Protein AF-A0A9J5Y975-F1 (afdb_monomer_lite)

Secondary structure (DSSP, 8-state):
--SSHHHHHHHHHHHHHHHHHH-TTEEEEEEEEEETTEEEEEEEEE-TTT--EEEEEEE-GGGGGT-TTTT-EEEEEEE--SS---S--HHHHHHHHHHHHS-S-SSHHHHHHHHHHHHHH-

Organism: Solanum commersonii (NCBI:txid4109)

Sequence (122 aa):
VTRSLLGNSLDVVAEVQKAQTQFRNLADITFSAPTVEKLKLQLHFMNFTTGKKVKLTLDVSCLNRGVYPSEVVPSQFAALAVPVKHSDDPLLGEIRDAVKSLRAGYMRIIRLCGCISQVVQA

Structure (mmCIF, N/CA/C/O backbone):
data_AF-A0A9J5Y975-F1
#
_entry.id   AF-A0A9J5Y975-F1
#
loop_
_atom_site.group_PDB
_atom_site.id
_atom_site.type_symbol
_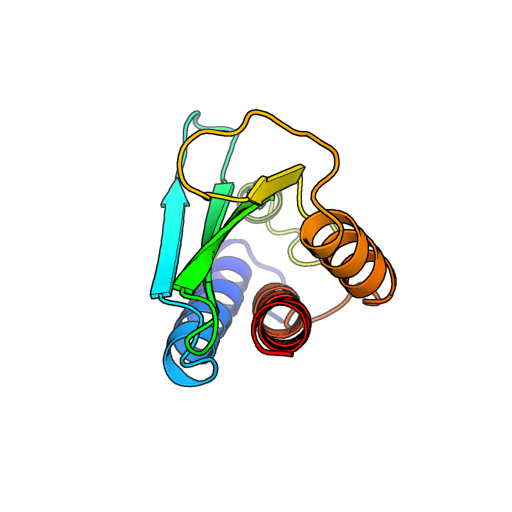atom_site.label_atom_id
_atom_site.label_alt_id
_atom_site.label_comp_id
_atom_site.label_asym_id
_atom_site.label_entity_id
_atom_site.label_seq_id
_atom_site.pdbx_PDB_ins_code
_atom_site.Cartn_x
_atom_site.Cartn_y
_atom_site.Cartn_z
_atom_site.occupancy
_atom_site.B_iso_or_equiv
_atom_site.auth_seq_id
_atom_site.auth_comp_id
_atom_site.auth_asym_id
_atom_site.auth_atom_id
_atom_site.pdbx_PDB_model_num
ATOM 1 N N . VAL A 1 1 ? 2.338 -11.711 -13.824 1.00 55.44 1 VAL A N 1
ATOM 2 C CA . VAL A 1 1 ? 3.488 -10.858 -13.465 1.00 55.44 1 VAL A CA 1
ATOM 3 C C . VAL A 1 1 ? 4.389 -10.703 -14.638 1.00 55.44 1 VAL A C 1
ATOM 5 O O . VAL A 1 1 ? 4.827 -11.685 -15.236 1.00 55.44 1 VAL A O 1
ATOM 8 N N . THR A 1 2 ? 4.610 -9.451 -14.967 1.00 60.06 2 THR A N 1
ATOM 9 C CA . THR A 1 2 ? 5.420 -9.057 -16.102 1.00 60.06 2 THR A CA 1
ATOM 10 C C . THR A 1 2 ? 6.873 -8.971 -15.650 1.00 60.06 2 THR A C 1
ATOM 12 O O . THR A 1 2 ? 7.185 -8.253 -14.712 1.00 60.06 2 THR A O 1
ATOM 15 N N . ARG A 1 3 ? 7.798 -9.681 -16.303 1.00 69.31 3 ARG A N 1
ATOM 16 C CA . ARG A 1 3 ? 9.229 -9.678 -15.922 1.00 69.31 3 ARG A CA 1
ATOM 17 C C . ARG A 1 3 ? 9.988 -8.419 -16.374 1.00 69.31 3 ARG A C 1
ATOM 19 O O . ARG A 1 3 ? 11.205 -8.450 -16.507 1.00 69.31 3 ARG A O 1
ATOM 26 N N . SER A 1 4 ? 9.277 -7.334 -16.663 1.00 81.19 4 SER A N 1
ATOM 27 C CA . SER A 1 4 ? 9.848 -6.080 -17.148 1.00 81.19 4 SER A CA 1
ATOM 28 C C . SER A 1 4 ? 9.621 -4.964 -16.137 1.00 81.19 4 SER A C 1
ATOM 30 O O . SER A 1 4 ? 8.658 -4.990 -15.371 1.00 81.19 4 SER A O 1
ATOM 32 N N . LEU A 1 5 ? 10.493 -3.955 -16.170 1.00 84.25 5 LEU A N 1
ATOM 33 C CA . LEU A 1 5 ? 10.354 -2.741 -15.366 1.00 84.25 5 LEU A CA 1
ATOM 34 C C . LEU A 1 5 ? 8.952 -2.130 -15.516 1.00 84.25 5 LEU A C 1
ATOM 36 O O . LEU A 1 5 ? 8.249 -1.936 -14.529 1.00 84.25 5 LEU A O 1
ATOM 40 N N . LEU A 1 6 ? 8.529 -1.901 -16.763 1.00 87.88 6 LEU A N 1
ATOM 41 C CA . LEU A 1 6 ? 7.228 -1.310 -17.065 1.00 87.88 6 LEU A CA 1
ATOM 42 C C . LEU A 1 6 ? 6.076 -2.166 -16.539 1.00 87.88 6 LEU A C 1
ATOM 44 O O . LEU A 1 6 ? 5.146 -1.643 -15.936 1.00 87.88 6 LEU A O 1
ATOM 48 N N . GLY A 1 7 ? 6.121 -3.477 -16.758 1.00 87.88 7 GLY A N 1
ATOM 49 C CA . GLY A 1 7 ? 4.999 -4.317 -16.382 1.00 87.88 7 GLY A CA 1
ATOM 50 C C . GLY A 1 7 ? 4.903 -4.570 -14.875 1.00 87.88 7 GLY A C 1
ATOM 51 O O . GLY A 1 7 ? 3.795 -4.699 -14.372 1.00 87.88 7 GLY A O 1
ATOM 52 N N . ASN A 1 8 ? 6.012 -4.526 -14.133 1.00 86.62 8 ASN A N 1
ATOM 53 C CA . ASN A 1 8 ? 5.961 -4.458 -12.670 1.00 86.62 8 ASN A CA 1
ATOM 54 C C . ASN A 1 8 ? 5.325 -3.153 -12.177 1.00 86.62 8 ASN A C 1
ATOM 56 O O . ASN A 1 8 ? 4.532 -3.174 -11.239 1.00 86.62 8 ASN A O 1
ATOM 60 N N . SER A 1 9 ? 5.635 -2.022 -12.818 1.00 88.12 9 SER A N 1
ATOM 61 C CA . SER A 1 9 ? 4.983 -0.747 -12.504 1.00 88.12 9 SER A CA 1
ATOM 62 C C . SER A 1 9 ? 3.481 -0.795 -12.794 1.00 88.12 9 SER A C 1
ATOM 64 O O . SER A 1 9 ? 2.698 -0.316 -11.979 1.00 88.12 9 SER A O 1
ATOM 66 N N . LEU A 1 10 ? 3.063 -1.415 -13.904 1.00 90.50 10 LEU A N 1
ATOM 67 C CA . LEU A 1 10 ? 1.645 -1.625 -14.221 1.00 90.50 10 LEU A CA 1
ATOM 68 C C . LEU A 1 10 ? 0.957 -2.539 -13.198 1.00 90.50 10 LEU A C 1
ATOM 70 O O . LEU A 1 10 ? -0.126 -2.198 -12.724 1.00 90.50 10 LEU A O 1
ATOM 74 N N . ASP A 1 11 ? 1.599 -3.649 -12.817 1.00 88.81 11 ASP A N 1
ATOM 75 C CA . ASP A 1 11 ? 1.103 -4.561 -11.778 1.00 88.81 11 ASP A CA 1
ATOM 76 C C . ASP A 1 11 ? 0.894 -3.794 -10.451 1.00 88.81 11 ASP A C 1
ATOM 78 O O . ASP A 1 11 ? -0.162 -3.899 -9.826 1.00 88.81 11 ASP A O 1
ATOM 82 N N . VAL A 1 12 ? 1.846 -2.938 -10.057 1.00 90.75 12 VAL A N 1
ATOM 83 C CA . VAL A 1 12 ? 1.734 -2.102 -8.848 1.00 90.75 12 VAL A CA 1
ATOM 84 C C . VAL A 1 12 ? 0.641 -1.043 -8.951 1.00 90.75 12 VAL A C 1
ATOM 86 O O . VAL A 1 12 ? -0.113 -0.870 -7.993 1.00 90.75 12 VAL A O 1
ATOM 89 N N . VAL A 1 13 ? 0.517 -0.342 -10.080 1.00 92.56 13 VAL A N 1
ATOM 90 C CA . VAL A 1 13 ? -0.562 0.640 -10.284 1.00 92.56 13 VAL A CA 1
ATOM 91 C C . VAL A 1 13 ? -1.927 -0.039 -10.156 1.00 92.56 13 VAL A C 1
ATOM 93 O O . VAL A 1 13 ? -2.797 0.477 -9.453 1.00 92.56 13 VAL A O 1
ATOM 96 N N . ALA A 1 14 ? -2.092 -1.226 -10.747 1.00 93.62 14 ALA A N 1
ATOM 97 C CA . ALA A 1 14 ? -3.321 -2.004 -10.633 1.00 93.62 14 ALA A CA 1
ATOM 98 C C . ALA A 1 14 ? -3.621 -2.404 -9.177 1.00 93.62 14 ALA A C 1
ATOM 100 O O . ALA A 1 14 ? -4.762 -2.306 -8.722 1.00 93.62 14 ALA A O 1
ATOM 101 N N . GLU A 1 15 ? -2.604 -2.814 -8.412 1.00 94.19 15 GLU A N 1
ATOM 102 C CA . GLU A 1 15 ? -2.760 -3.112 -6.985 1.00 94.19 15 GLU A CA 1
ATOM 103 C C . GLU A 1 15 ? -3.156 -1.890 -6.155 1.00 94.19 15 GLU A C 1
ATOM 105 O O . GLU A 1 15 ? -4.028 -2.001 -5.295 1.00 94.19 15 GLU A O 1
ATOM 110 N N . VAL A 1 16 ? -2.532 -0.737 -6.407 1.00 94.25 16 VAL A N 1
ATOM 111 C CA . VAL A 1 16 ? -2.793 0.527 -5.701 1.00 94.25 16 VAL A CA 1
ATOM 112 C C . VAL A 1 16 ? -4.225 0.992 -5.939 1.00 94.25 16 VAL A C 1
ATOM 114 O O . VAL A 1 16 ? -4.949 1.256 -4.979 1.00 94.25 16 VAL A O 1
ATOM 117 N N . GLN A 1 17 ? -4.667 1.018 -7.197 1.00 94.88 17 GLN A N 1
ATOM 118 C CA . GLN A 1 17 ? -6.037 1.400 -7.556 1.00 94.88 17 GLN A CA 1
ATOM 119 C C . GLN A 1 17 ? -7.069 0.449 -6.938 1.00 94.88 17 GLN A C 1
ATOM 121 O O . GLN A 1 17 ? -8.102 0.871 -6.409 1.00 94.88 17 GLN A O 1
ATOM 126 N N . LYS A 1 18 ? -6.776 -0.855 -6.950 1.00 96.25 18 LYS A N 1
ATOM 127 C CA . LYS A 1 18 ? -7.639 -1.846 -6.311 1.00 96.25 18 LYS A CA 1
ATOM 128 C C . LYS A 1 18 ? -7.662 -1.679 -4.787 1.00 96.25 18 LYS A C 1
ATOM 130 O O . LYS A 1 18 ? -8.725 -1.788 -4.191 1.00 96.25 18 LYS A O 1
ATOM 135 N N . ALA A 1 19 ? -6.536 -1.366 -4.148 1.00 96.31 19 ALA A N 1
ATOM 136 C CA . ALA A 1 19 ? -6.487 -1.117 -2.707 1.00 96.31 19 ALA A CA 1
ATOM 137 C C . ALA A 1 19 ? -7.321 0.112 -2.299 1.00 96.31 19 ALA A C 1
ATOM 139 O O . ALA A 1 19 ? -8.080 0.019 -1.336 1.00 96.31 19 ALA A O 1
ATOM 140 N N . GLN A 1 20 ? -7.236 1.217 -3.054 1.00 94.75 20 GLN A N 1
ATOM 141 C CA . GLN A 1 20 ? -8.025 2.440 -2.814 1.00 94.75 20 GLN A CA 1
ATOM 142 C C . GLN A 1 20 ? -9.534 2.187 -2.854 1.00 94.75 20 GLN A C 1
ATOM 144 O O . GLN A 1 20 ? -10.288 2.763 -2.078 1.00 94.75 20 GLN A O 1
ATOM 149 N N . THR A 1 21 ? -9.982 1.327 -3.768 1.00 94.81 21 THR A N 1
ATOM 150 C CA . THR A 1 21 ? -11.409 1.018 -3.934 1.00 94.81 21 THR 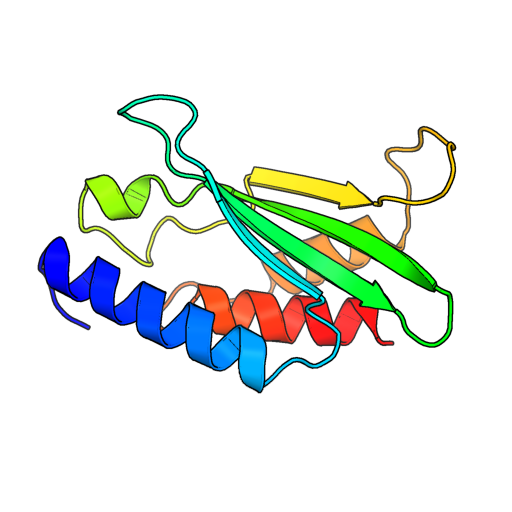A CA 1
ATOM 151 C C . THR A 1 21 ? -11.892 -0.065 -2.970 1.00 94.81 21 THR A C 1
ATOM 153 O O . THR A 1 21 ? -13.043 -0.036 -2.535 1.00 94.81 21 THR A O 1
ATOM 156 N N . GLN A 1 22 ? -11.026 -1.016 -2.611 1.00 97.44 22 GLN A N 1
ATOM 157 C CA . GLN A 1 22 ? -11.378 -2.155 -1.766 1.00 97.44 22 GLN A CA 1
ATOM 158 C C . GLN A 1 22 ? -11.380 -1.819 -0.266 1.00 97.44 22 GLN A C 1
ATOM 160 O O . GLN A 1 22 ? -12.244 -2.311 0.461 1.00 97.44 22 GLN A O 1
ATOM 165 N N . PHE A 1 23 ? -10.435 -1.008 0.221 1.00 96.88 23 PHE A N 1
ATOM 166 C CA . PHE A 1 23 ? -10.262 -0.752 1.655 1.00 96.88 23 PHE A CA 1
ATOM 167 C C . PHE A 1 23 ? -10.720 0.655 2.018 1.00 96.88 23 PHE A C 1
ATOM 169 O O . PHE A 1 23 ? -9.965 1.614 1.917 1.00 96.88 23 PHE A O 1
ATOM 176 N N . ARG A 1 24 ? -11.958 0.781 2.504 1.00 95.75 24 ARG A N 1
ATOM 177 C CA . ARG A 1 24 ? -12.556 2.089 2.834 1.00 95.75 24 ARG A CA 1
ATOM 178 C C . ARG A 1 24 ? -11.767 2.882 3.872 1.00 95.75 24 ARG A C 1
ATOM 180 O O . ARG A 1 24 ? -11.809 4.103 3.854 1.00 95.75 24 ARG A O 1
ATOM 187 N N . ASN A 1 25 ? -11.074 2.195 4.776 1.00 96.38 25 ASN A N 1
ATOM 188 C CA . ASN A 1 25 ? -10.261 2.821 5.810 1.00 96.38 25 ASN A CA 1
ATOM 189 C C . ASN A 1 25 ? -8.846 3.205 5.344 1.00 96.38 25 ASN A C 1
ATOM 191 O O . ASN A 1 25 ? -8.110 3.782 6.140 1.00 96.38 25 ASN A O 1
ATOM 195 N N . LEU A 1 26 ? -8.460 2.908 4.095 1.00 97.06 26 LEU A N 1
ATOM 196 C CA . LEU A 1 26 ? -7.264 3.450 3.446 1.00 97.06 26 LEU A CA 1
ATOM 197 C C . LEU A 1 26 ? -7.598 4.847 2.904 1.00 97.06 26 LEU A C 1
ATOM 199 O O . LEU A 1 26 ? -8.101 5.000 1.796 1.00 97.06 26 LEU A O 1
ATOM 203 N N . ALA A 1 27 ? -7.343 5.867 3.718 1.00 93.94 27 ALA A N 1
ATOM 204 C CA . ALA A 1 27 ? -7.672 7.255 3.418 1.00 93.94 27 ALA A CA 1
ATOM 205 C C . ALA A 1 27 ? -6.788 7.859 2.317 1.00 93.94 27 ALA A C 1
ATOM 207 O O . ALA A 1 27 ? -7.245 8.726 1.577 1.00 93.94 27 ALA A O 1
ATOM 208 N N . ASP A 1 28 ? -5.527 7.433 2.227 1.00 95.12 28 ASP A N 1
ATOM 209 C CA . ASP A 1 28 ? -4.601 7.913 1.203 1.00 95.12 28 ASP A CA 1
ATOM 210 C C . ASP A 1 28 ? -3.502 6.884 0.891 1.00 95.12 28 ASP A C 1
ATOM 212 O O . ASP A 1 28 ? -3.083 6.103 1.753 1.00 95.12 28 ASP A O 1
ATOM 216 N N . ILE A 1 29 ? -3.027 6.905 -0.354 1.00 95.19 29 ILE A N 1
ATOM 217 C CA . ILE A 1 29 ? -1.900 6.112 -0.842 1.00 95.19 29 ILE A CA 1
ATOM 218 C C . ILE A 1 29 ? -1.087 6.947 -1.828 1.00 95.19 29 ILE A C 1
ATOM 220 O O . ILE A 1 29 ? -1.561 7.310 -2.901 1.00 95.19 29 ILE A O 1
ATOM 224 N N . THR A 1 30 ? 0.157 7.240 -1.461 1.00 94.56 30 THR A N 1
ATOM 225 C CA . THR A 1 30 ? 0.971 8.230 -2.172 1.00 94.56 30 THR A CA 1
ATOM 226 C C . THR A 1 30 ? 2.381 7.713 -2.417 1.00 94.56 30 THR A C 1
ATOM 228 O O . THR A 1 30 ? 3.055 7.237 -1.501 1.00 94.56 30 THR A O 1
ATOM 231 N N . PHE A 1 31 ? 2.864 7.840 -3.653 1.00 93.06 31 PHE A N 1
ATOM 232 C CA . PHE A 1 31 ? 4.266 7.592 -3.981 1.00 93.06 31 PHE A CA 1
ATOM 233 C C . PHE A 1 31 ? 5.111 8.837 -3.712 1.00 93.06 31 PHE A C 1
ATOM 235 O O . PHE A 1 31 ? 4.701 9.960 -3.989 1.00 93.06 31 PHE A O 1
ATOM 242 N N . SER A 1 32 ? 6.323 8.637 -3.203 1.00 91.31 32 SER A N 1
ATOM 243 C CA . SER A 1 32 ? 7.318 9.699 -3.056 1.00 91.31 32 SER A CA 1
ATOM 244 C C . SER A 1 32 ? 8.696 9.200 -3.475 1.00 91.31 32 SER A C 1
ATOM 246 O O . SER A 1 32 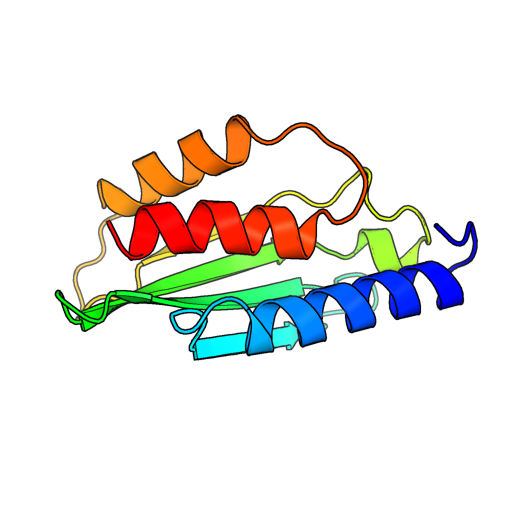? 9.106 8.098 -3.108 1.00 91.31 32 SER A O 1
ATOM 248 N N . ALA A 1 33 ? 9.415 10.020 -4.236 1.00 91.56 33 ALA A N 1
ATOM 249 C CA . ALA A 1 33 ? 10.767 9.735 -4.701 1.00 91.56 33 ALA A CA 1
ATOM 250 C C . ALA A 1 33 ? 11.735 10.772 -4.106 1.00 91.56 33 ALA A C 1
ATOM 252 O O . ALA A 1 33 ? 11.990 11.800 -4.729 1.00 91.56 33 ALA A O 1
ATOM 253 N N . PRO A 1 34 ? 12.227 10.574 -2.866 1.00 85.94 34 PRO A N 1
ATOM 254 C CA . PRO A 1 34 ? 13.105 11.550 -2.219 1.00 85.94 34 PRO A CA 1
ATOM 255 C C . PRO A 1 34 ? 14.479 11.659 -2.896 1.00 85.94 34 PRO A C 1
ATOM 257 O O . PRO A 1 34 ? 15.143 12.680 -2.761 1.00 85.94 34 PRO A O 1
ATOM 260 N N . THR A 1 35 ? 14.916 10.610 -3.598 1.00 89.56 35 THR A N 1
ATOM 261 C CA . THR A 1 35 ? 16.112 10.597 -4.452 1.00 89.56 35 THR A CA 1
ATOM 262 C C . THR A 1 35 ? 15.833 9.737 -5.685 1.00 89.56 35 THR A C 1
ATOM 264 O O . THR A 1 35 ? 14.881 8.961 -5.683 1.00 89.56 35 THR A O 1
ATOM 267 N N . VAL A 1 36 ? 16.680 9.821 -6.718 1.00 84.50 36 VAL A N 1
ATOM 268 C CA . VAL A 1 36 ? 16.551 9.003 -7.946 1.00 84.50 36 VAL A CA 1
ATOM 269 C C . VAL A 1 36 ? 16.552 7.499 -7.641 1.00 84.50 36 VAL A C 1
ATOM 271 O O . VAL A 1 36 ? 15.860 6.720 -8.288 1.00 84.50 36 VAL A O 1
ATOM 274 N N . GLU A 1 37 ? 17.302 7.084 -6.623 1.00 85.38 37 GLU A N 1
ATOM 275 C CA . GLU A 1 37 ? 17.431 5.675 -6.247 1.00 85.38 37 GLU A CA 1
ATOM 276 C C . GLU A 1 37 ? 16.304 5.180 -5.338 1.00 85.38 37 GLU A C 1
ATOM 278 O O . GLU A 1 37 ? 16.066 3.973 -5.271 1.00 85.38 37 GLU A O 1
ATOM 283 N N . LYS A 1 38 ? 15.619 6.089 -4.632 1.00 87.94 38 LYS A N 1
ATOM 284 C CA . LYS A 1 38 ? 14.641 5.739 -3.602 1.00 87.94 38 LYS A CA 1
ATOM 285 C C . LYS A 1 38 ? 13.225 5.988 -4.081 1.00 87.94 38 LYS A C 1
ATOM 287 O O . LYS A 1 38 ? 12.864 7.115 -4.401 1.00 87.94 38 LYS A O 1
ATOM 292 N N . LEU A 1 39 ? 12.395 4.958 -3.995 1.00 90.19 39 LEU A N 1
ATOM 293 C CA . LEU A 1 39 ? 10.956 5.061 -4.186 1.00 90.19 39 LEU A CA 1
ATOM 294 C C . LEU A 1 39 ? 10.247 4.561 -2.930 1.00 90.19 39 LEU A C 1
ATOM 296 O O . LEU A 1 39 ? 10.488 3.454 -2.452 1.00 90.19 39 LEU A O 1
ATOM 300 N N . LYS A 1 40 ? 9.369 5.395 -2.383 1.00 91.56 40 LYS A N 1
ATOM 301 C CA . LYS A 1 40 ? 8.595 5.103 -1.180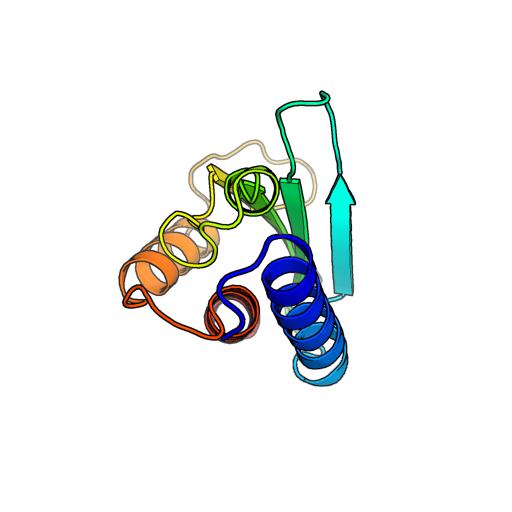 1.00 91.56 40 LYS A CA 1
ATOM 302 C C . LYS A 1 40 ? 7.110 5.120 -1.496 1.00 91.56 40 LYS A C 1
ATOM 304 O O . LYS A 1 40 ? 6.648 5.995 -2.223 1.00 91.56 40 LYS A O 1
ATOM 309 N N . LEU A 1 41 ? 6.370 4.209 -0.878 1.00 92.69 41 LEU A N 1
ATOM 310 C CA . LEU A 1 41 ? 4.911 4.195 -0.896 1.00 92.69 41 LEU A CA 1
ATOM 311 C C . LEU A 1 41 ? 4.398 4.491 0.509 1.00 92.69 41 LEU A C 1
ATOM 313 O O . LEU A 1 41 ? 4.702 3.765 1.454 1.00 92.69 41 LEU A O 1
ATOM 317 N N . GLN A 1 42 ? 3.648 5.573 0.650 1.00 94.25 42 GLN A N 1
ATOM 318 C CA . GLN A 1 42 ? 3.001 5.959 1.893 1.00 94.25 42 GLN A CA 1
ATOM 319 C C . GLN A 1 42 ? 1.563 5.458 1.889 1.00 94.25 42 GLN A C 1
ATOM 321 O O . GLN A 1 42 ? 0.859 5.629 0.899 1.00 94.25 42 GLN A O 1
ATOM 326 N N . LEU A 1 43 ? 1.146 4.848 2.994 1.00 94.38 43 LEU A N 1
ATOM 327 C CA . LEU A 1 43 ? -0.216 4.378 3.221 1.00 94.38 43 LEU A CA 1
ATOM 328 C C . LEU A 1 43 ? -0.766 5.085 4.453 1.00 94.38 43 LEU A C 1
ATOM 330 O O . LEU A 1 43 ? -0.122 5.059 5.505 1.00 94.38 43 LEU A O 1
ATOM 334 N N . HIS A 1 44 ? -1.944 5.684 4.339 1.00 95.25 44 HIS A N 1
ATOM 335 C CA . HIS A 1 44 ? -2.624 6.343 5.446 1.00 95.25 44 HIS A CA 1
ATOM 336 C C . HIS A 1 44 ? -3.935 5.623 5.738 1.00 95.25 44 HIS A C 1
ATOM 338 O O . HIS A 1 44 ? -4.859 5.656 4.931 1.00 95.25 44 HIS A O 1
ATOM 344 N N . PHE A 1 45 ? -4.021 4.993 6.904 1.00 95.62 45 PHE A N 1
ATOM 345 C CA . PHE A 1 45 ? -5.230 4.337 7.381 1.00 95.62 45 PHE A CA 1
ATOM 346 C C . PHE A 1 45 ? -5.893 5.144 8.493 1.00 95.62 45 PHE A C 1
ATOM 348 O O . PHE A 1 45 ? -5.222 5.865 9.235 1.00 95.62 45 PHE A O 1
ATOM 355 N N . MET A 1 46 ? -7.207 4.995 8.633 1.00 94.56 46 MET A N 1
ATOM 356 C CA . MET A 1 46 ? -7.981 5.588 9.718 1.00 94.56 46 MET A CA 1
ATOM 357 C C . MET A 1 46 ? -8.944 4.565 10.309 1.00 94.56 46 MET A C 1
ATOM 359 O O . MET A 1 46 ? -9.735 3.978 9.584 1.00 94.56 46 MET A O 1
ATOM 363 N N . ASN A 1 47 ? -8.923 4.380 11.623 1.00 94.31 47 ASN A N 1
ATOM 364 C CA . ASN A 1 47 ? -9.986 3.656 12.306 1.00 94.31 47 ASN A CA 1
ATOM 365 C C . ASN A 1 47 ? -11.196 4.592 12.441 1.00 94.31 47 ASN A C 1
ATOM 367 O O . ASN A 1 47 ? -11.101 5.632 13.095 1.00 94.31 47 ASN A O 1
ATOM 371 N N . PHE A 1 48 ? -12.329 4.235 11.839 1.00 90.81 48 PHE A N 1
ATOM 372 C CA . PHE A 1 48 ? -13.530 5.080 11.881 1.00 90.81 48 PHE A CA 1
ATOM 373 C C . PHE A 1 48 ? -14.243 5.093 13.236 1.00 90.81 48 PHE A C 1
ATOM 375 O O . PHE A 1 48 ? -14.985 6.027 13.522 1.00 90.81 48 PHE A O 1
ATOM 382 N N . THR A 1 49 ? -14.003 4.087 14.075 1.00 91.62 49 THR A N 1
ATOM 383 C CA . THR A 1 49 ? -14.589 3.969 15.414 1.00 91.62 49 THR A CA 1
ATOM 384 C C . THR A 1 49 ? -13.830 4.829 16.420 1.00 91.62 49 THR A C 1
ATOM 386 O O . THR A 1 49 ? -14.432 5.523 17.232 1.00 91.62 49 THR A O 1
ATOM 389 N N . THR A 1 50 ? -12.496 4.800 16.369 1.00 89.44 50 THR A N 1
ATOM 390 C CA . THR A 1 50 ? -11.630 5.468 17.356 1.00 89.44 50 THR A CA 1
ATOM 391 C C . THR A 1 50 ? -11.028 6.780 16.854 1.00 89.44 50 THR A C 1
ATOM 393 O O . THR A 1 50 ? -10.431 7.521 17.632 1.00 89.44 50 THR A O 1
ATOM 396 N N . GLY A 1 51 ? -11.124 7.066 15.553 1.00 88.06 51 GLY A N 1
ATOM 397 C CA . GLY A 1 51 ? -10.496 8.224 14.911 1.00 88.06 51 GLY A CA 1
ATOM 398 C C . GLY A 1 51 ? -8.969 8.132 14.792 1.00 88.06 51 GLY A C 1
ATOM 399 O O . GLY A 1 51 ? -8.341 9.060 14.274 1.00 88.06 51 GLY A O 1
ATOM 400 N N . LYS A 1 52 ? -8.349 7.034 15.251 1.00 88.00 52 LYS A N 1
ATOM 401 C CA . LYS A 1 52 ? -6.897 6.826 15.166 1.00 88.00 52 LYS A CA 1
ATOM 402 C C . LYS A 1 52 ? -6.447 6.793 13.709 1.00 88.00 52 LYS A C 1
ATOM 404 O O . LYS A 1 52 ? -7.051 6.113 12.882 1.00 88.00 52 LYS A O 1
ATOM 409 N N . LYS A 1 53 ? -5.350 7.489 13.407 1.00 91.19 53 LYS A N 1
ATOM 410 C CA . LYS A 1 53 ? -4.728 7.500 12.079 1.00 91.19 53 LYS A CA 1
ATOM 411 C C . LYS A 1 53 ? -3.384 6.793 12.130 1.00 91.19 53 LYS A C 1
ATOM 413 O O . LYS A 1 53 ? -2.592 7.017 13.044 1.00 91.19 53 LYS A O 1
ATOM 418 N N . VAL A 1 54 ? -3.104 5.974 11.127 1.00 90.69 54 VAL A N 1
ATOM 419 C CA . VAL A 1 54 ? -1.842 5.242 11.002 1.00 90.69 54 VAL A CA 1
ATOM 420 C C . VAL A 1 54 ? -1.207 5.575 9.665 1.00 90.69 54 VAL A C 1
ATOM 422 O O . VAL A 1 54 ? -1.855 5.498 8.626 1.00 90.69 54 VAL A O 1
ATOM 425 N N . LYS A 1 55 ? 0.075 5.931 9.691 1.00 91.94 55 LYS A N 1
ATOM 426 C CA . LYS A 1 55 ? 0.902 6.140 8.508 1.00 91.94 55 LYS A CA 1
ATOM 427 C C . LYS A 1 55 ? 1.957 5.051 8.416 1.00 91.94 55 LYS A C 1
ATOM 429 O O . LYS A 1 55 ? 2.768 4.862 9.319 1.00 91.94 55 LYS A O 1
ATOM 434 N N . LEU A 1 56 ? 2.012 4.380 7.279 1.00 89.69 56 LEU A N 1
ATOM 435 C CA . LEU A 1 56 ? 3.091 3.457 6.961 1.00 89.69 56 LEU A CA 1
ATOM 436 C C . LEU A 1 56 ? 3.875 3.970 5.771 1.00 89.69 56 LEU A C 1
ATOM 438 O O . LEU A 1 56 ? 3.321 4.594 4.872 1.00 89.69 56 LEU A O 1
ATOM 442 N N . THR A 1 57 ? 5.173 3.692 5.767 1.00 90.38 57 THR A N 1
ATOM 443 C CA . THR A 1 57 ? 6.028 3.927 4.606 1.00 90.38 57 THR A CA 1
ATOM 444 C C . THR A 1 57 ? 6.691 2.616 4.214 1.00 90.38 57 THR A C 1
ATOM 446 O O . THR A 1 57 ? 7.408 1.999 5.004 1.00 90.38 57 THR A O 1
ATOM 449 N N . LEU A 1 58 ? 6.437 2.186 2.984 1.00 87.69 58 LEU A N 1
ATOM 450 C CA . LEU A 1 58 ? 7.088 1.045 2.359 1.00 87.69 58 LEU A CA 1
ATOM 451 C C . LEU A 1 58 ? 8.256 1.548 1.516 1.00 87.69 58 LEU A C 1
ATOM 453 O O . LEU A 1 58 ? 8.118 2.545 0.805 1.00 87.69 58 LEU A O 1
ATOM 457 N N . ASP A 1 59 ? 9.388 0.851 1.581 1.00 87.00 59 ASP A N 1
ATOM 458 C CA . ASP A 1 59 ? 10.415 1.000 0.552 1.00 87.00 59 ASP A CA 1
ATOM 459 C C . ASP A 1 59 ? 10.016 0.127 -0.643 1.00 87.00 59 ASP A C 1
ATOM 461 O O . ASP A 1 59 ? 9.851 -1.087 -0.521 1.00 87.00 59 ASP A O 1
ATOM 465 N N . VAL A 1 60 ? 9.795 0.765 -1.788 1.00 88.69 60 VAL A N 1
ATOM 466 C CA . VAL A 1 60 ? 9.427 0.112 -3.050 1.00 88.69 60 VAL A CA 1
ATOM 467 C C . VAL A 1 60 ? 10.462 0.408 -4.138 1.00 88.69 60 VAL A C 1
ATOM 469 O O . VAL A 1 60 ? 10.179 0.267 -5.324 1.00 88.69 60 VAL A O 1
ATOM 472 N N . SER A 1 61 ? 11.694 0.762 -3.753 1.00 88.00 61 SER A N 1
ATOM 473 C CA . SER A 1 61 ? 12.810 1.037 -4.675 1.00 88.00 61 SER A CA 1
ATOM 474 C C . SER A 1 61 ? 13.179 -0.174 -5.540 1.00 88.00 61 SER A C 1
ATOM 476 O O . SER A 1 61 ? 13.793 -0.030 -6.594 1.00 88.00 61 SER A O 1
ATOM 478 N N . CYS A 1 62 ? 12.751 -1.378 -5.150 1.00 83.38 62 CYS A N 1
ATOM 479 C CA . CYS A 1 62 ? 12.844 -2.580 -5.977 1.00 83.38 62 CYS A CA 1
ATOM 480 C C . CYS A 1 62 ? 12.105 -2.464 -7.321 1.00 83.38 62 CYS A C 1
ATOM 482 O O . CYS A 1 62 ? 12.490 -3.129 -8.287 1.00 83.38 62 CYS A O 1
ATOM 484 N N . LEU A 1 63 ? 11.100 -1.584 -7.417 1.00 86.44 63 LEU A N 1
ATOM 485 C CA . LEU A 1 63 ? 10.434 -1.274 -8.678 1.00 86.44 63 LEU A CA 1
ATOM 486 C C . LEU A 1 63 ? 11.408 -0.671 -9.678 1.00 86.44 63 LEU A C 1
ATOM 488 O O . LEU A 1 63 ? 11.407 -1.118 -10.815 1.00 86.44 63 LEU A O 1
ATOM 492 N N . ASN A 1 64 ? 12.318 0.212 -9.250 1.00 85.81 64 ASN A N 1
ATOM 493 C CA . ASN A 1 64 ? 13.333 0.819 -10.122 1.00 85.81 64 ASN A CA 1
ATOM 494 C C . ASN A 1 64 ? 14.253 -0.224 -10.780 1.00 85.81 64 ASN A C 1
ATOM 496 O O . ASN A 1 64 ? 14.866 0.047 -11.808 1.00 85.81 64 ASN A O 1
ATOM 500 N N . ARG A 1 65 ? 14.350 -1.425 -10.195 1.00 82.38 65 ARG A N 1
ATOM 501 C CA . ARG A 1 65 ? 15.169 -2.540 -10.692 1.00 82.38 65 ARG A CA 1
ATOM 502 C C . ARG A 1 65 ? 14.352 -3.625 -11.395 1.00 82.38 65 ARG A C 1
ATOM 504 O O . ARG A 1 65 ? 14.924 -4.606 -11.853 1.00 82.38 65 ARG A O 1
ATOM 511 N N . GLY A 1 66 ? 13.026 -3.487 -11.461 1.00 83.50 66 GLY A N 1
ATOM 512 C CA . GLY A 1 66 ? 12.152 -4.498 -12.053 1.00 83.50 66 GLY A CA 1
ATOM 513 C C . GLY A 1 66 ? 12.134 -5.831 -11.292 1.00 83.50 66 GLY A C 1
ATOM 514 O O . GLY A 1 66 ? 11.893 -6.865 -11.907 1.00 83.50 66 GLY A O 1
ATOM 515 N N . VAL A 1 67 ? 12.372 -5.824 -9.975 1.00 82.12 67 VAL A N 1
ATOM 516 C CA . VAL A 1 67 ? 12.398 -7.043 -9.133 1.00 82.12 67 VAL A CA 1
ATOM 517 C C . VAL A 1 67 ? 11.218 -7.126 -8.157 1.00 82.12 67 VAL A C 1
ATOM 519 O O . VAL A 1 67 ? 11.244 -7.850 -7.167 1.00 82.12 67 VAL A O 1
ATOM 522 N N . TYR A 1 68 ? 10.143 -6.386 -8.420 1.00 81.25 68 TYR A N 1
ATOM 523 C CA . TYR A 1 68 ? 8.901 -6.522 -7.662 1.00 81.25 68 TYR A CA 1
ATOM 524 C C . TYR A 1 68 ? 8.304 -7.938 -7.827 1.00 81.25 68 TYR A C 1
ATOM 526 O O . TYR A 1 68 ? 8.346 -8.478 -8.935 1.00 81.25 68 TYR A O 1
ATOM 534 N N . PRO A 1 69 ? 7.719 -8.564 -6.779 1.00 70.81 69 PRO A N 1
ATOM 535 C CA . PRO A 1 69 ? 7.487 -8.072 -5.412 1.00 70.81 69 PRO A CA 1
ATOM 536 C C . PRO A 1 69 ? 8.481 -8.571 -4.344 1.00 70.81 69 PRO A C 1
ATOM 538 O O . PRO A 1 69 ? 8.168 -8.483 -3.155 1.00 70.81 69 PRO A O 1
ATOM 541 N N . SER A 1 70 ? 9.630 -9.148 -4.715 1.00 67.44 70 SER A N 1
ATOM 542 C CA . SER A 1 70 ? 10.453 -9.937 -3.778 1.00 67.44 70 SER A CA 1
ATOM 543 C C . SER A 1 70 ? 11.033 -9.144 -2.599 1.00 67.44 70 SER A C 1
ATOM 545 O O . SER A 1 70 ? 11.243 -9.728 -1.543 1.00 67.44 70 SER A O 1
ATOM 547 N N . GLU A 1 71 ? 11.203 -7.826 -2.737 1.00 65.81 71 GLU A N 1
ATOM 548 C CA . GLU A 1 71 ? 11.857 -6.959 -1.737 1.00 65.81 71 GLU A CA 1
ATOM 549 C C . GLU A 1 71 ? 10.903 -5.971 -1.031 1.00 65.81 71 GLU A C 1
ATOM 551 O O . GLU A 1 71 ? 11.345 -5.135 -0.244 1.00 65.81 71 GLU A O 1
ATOM 556 N N . VAL A 1 72 ? 9.589 -6.006 -1.300 1.00 63.91 72 VAL A N 1
ATOM 557 C CA . VAL A 1 72 ? 8.661 -5.033 -0.687 1.00 63.91 72 VAL A CA 1
ATOM 558 C C . VAL A 1 72 ? 8.297 -5.456 0.739 1.00 63.91 72 VAL A C 1
ATOM 560 O O . VAL A 1 72 ? 7.466 -6.348 0.969 1.00 63.91 72 VAL A O 1
ATOM 563 N N . VAL A 1 73 ? 8.912 -4.766 1.700 1.00 61.28 73 VAL A N 1
ATOM 564 C CA . VAL A 1 73 ? 8.676 -4.864 3.148 1.00 61.28 73 VAL A CA 1
ATOM 565 C C . VAL A 1 73 ? 8.498 -3.441 3.707 1.00 61.28 73 VAL A C 1
ATOM 567 O O . VAL A 1 73 ? 9.138 -2.510 3.208 1.00 61.28 73 VAL A O 1
ATOM 570 N N . PRO A 1 74 ? 7.633 -3.207 4.715 1.00 61.91 74 PRO A N 1
ATOM 571 C CA . PRO A 1 74 ? 7.545 -1.887 5.330 1.00 61.91 74 PRO A CA 1
ATOM 572 C C . PRO A 1 74 ? 8.876 -1.477 5.950 1.00 61.91 74 PRO A C 1
ATOM 574 O O . PRO A 1 74 ? 9.431 -2.203 6.773 1.00 61.91 74 PRO A O 1
ATOM 577 N N . SER A 1 75 ? 9.372 -0.301 5.572 1.00 61.94 75 SER A N 1
ATOM 578 C CA . SER A 1 75 ? 10.612 0.246 6.124 1.00 61.94 75 SER A CA 1
ATOM 579 C C . SER A 1 75 ? 10.352 1.039 7.401 1.00 61.94 75 SER A C 1
ATOM 581 O O . SER A 1 75 ? 11.232 1.125 8.255 1.00 61.94 75 SER A O 1
ATOM 583 N N . GLN A 1 76 ? 9.152 1.618 7.548 1.00 59.06 76 GLN A N 1
ATOM 584 C CA . GLN A 1 76 ? 8.765 2.416 8.712 1.00 59.06 76 GLN A CA 1
ATOM 585 C C . GLN A 1 76 ? 7.263 2.290 9.013 1.00 59.06 76 GLN A C 1
ATOM 587 O O . GLN A 1 76 ? 6.426 2.304 8.106 1.00 59.06 76 GLN A O 1
ATOM 592 N N . PHE A 1 77 ? 6.933 2.242 10.306 1.00 67.00 77 PHE A N 1
ATOM 593 C CA . PHE A 1 77 ? 5.570 2.289 10.840 1.00 67.00 77 PHE A CA 1
ATOM 594 C C . PHE A 1 77 ? 5.455 3.513 11.757 1.00 67.00 77 PHE A C 1
ATOM 596 O O . PHE A 1 77 ? 6.314 3.695 12.618 1.00 67.00 77 PHE A O 1
ATOM 603 N N . ALA A 1 78 ? 4.429 4.346 11.584 1.00 58.62 78 ALA A N 1
ATOM 604 C CA . ALA A 1 78 ? 4.188 5.515 12.427 1.00 58.62 78 ALA A CA 1
ATOM 605 C C . ALA A 1 78 ? 2.690 5.677 12.731 1.00 58.62 78 ALA A C 1
ATOM 607 O O . ALA A 1 78 ? 1.866 5.784 11.825 1.00 58.62 78 ALA A O 1
ATOM 608 N N . ALA A 1 79 ? 2.320 5.745 14.008 1.00 58.38 79 ALA A N 1
ATOM 609 C CA . ALA A 1 79 ? 0.981 6.166 14.406 1.00 58.38 79 ALA A CA 1
ATOM 610 C C . ALA A 1 79 ? 0.918 7.700 14.357 1.00 58.38 79 ALA A C 1
ATOM 612 O O . ALA A 1 79 ? 1.813 8.380 14.857 1.00 58.38 79 ALA A O 1
ATOM 613 N N . LEU A 1 80 ? -0.121 8.255 13.735 1.00 55.75 80 LEU A N 1
ATOM 614 C CA . LEU A 1 80 ? -0.376 9.695 13.680 1.00 55.75 80 LEU A CA 1
ATOM 615 C C . LEU A 1 80 ? -1.534 10.027 14.630 1.00 55.75 80 LEU A C 1
ATOM 617 O O . LEU A 1 80 ? -2.609 10.442 14.200 1.00 55.75 80 LEU A O 1
ATOM 621 N N . ALA A 1 81 ? -1.332 9.794 15.925 1.00 44.81 81 ALA A N 1
ATOM 622 C CA . ALA A 1 81 ? -2.211 10.324 16.962 1.00 44.81 81 ALA A CA 1
ATOM 623 C C . ALA A 1 81 ? -1.745 11.731 17.398 1.00 44.81 81 ALA A C 1
ATOM 625 O O . ALA A 1 81 ? -0.575 12.087 17.249 1.00 44.81 81 ALA A O 1
ATOM 626 N N . VAL A 1 82 ? -2.681 12.525 17.929 1.00 47.03 82 VAL A N 1
ATOM 627 C CA . VAL A 1 82 ? -2.471 13.813 18.635 1.00 47.03 82 VAL A CA 1
ATOM 628 C C . VAL A 1 82 ? -1.307 13.668 19.645 1.00 47.03 82 VAL A C 1
ATOM 630 O O . VAL A 1 82 ? -1.130 12.572 20.176 1.00 47.03 82 VAL A O 1
ATOM 633 N N . PRO A 1 83 ? -0.445 14.690 19.846 1.00 44.53 83 PRO A N 1
ATOM 634 C CA . PRO A 1 83 ? 0.991 14.512 20.037 1.00 44.53 83 PRO A CA 1
ATOM 635 C C . PRO A 1 83 ? 1.315 13.773 21.330 1.00 44.53 83 PRO A C 1
ATOM 637 O O . PRO A 1 83 ? 1.463 14.376 22.389 1.00 44.53 83 PRO A O 1
ATOM 640 N N . VAL A 1 84 ? 1.521 12.467 21.221 1.00 41.84 84 VAL A N 1
ATOM 641 C CA . VAL A 1 84 ? 2.264 11.720 22.224 1.00 41.84 84 VAL A CA 1
ATOM 642 C C . VAL A 1 84 ? 3.298 10.883 21.488 1.00 41.84 84 VAL A C 1
ATOM 644 O O . VAL A 1 84 ? 2.991 9.955 20.743 1.00 41.84 84 VAL A O 1
ATOM 647 N N . LYS A 1 85 ? 4.554 11.301 21.643 1.00 44.88 85 LYS A N 1
ATOM 648 C CA . LYS A 1 85 ? 5.746 10.619 21.150 1.00 44.88 85 LYS A CA 1
ATOM 649 C C . LYS A 1 85 ? 5.888 9.279 21.878 1.00 44.88 85 LYS A C 1
ATOM 651 O O . LYS A 1 85 ? 6.600 9.231 22.871 1.00 44.88 85 LYS A O 1
ATOM 656 N N . HIS A 1 86 ? 5.269 8.204 21.405 1.00 46.59 86 HIS A N 1
ATOM 657 C CA . HIS A 1 86 ? 5.637 6.870 21.880 1.00 46.59 86 HIS A CA 1
ATOM 658 C C . HIS A 1 86 ? 5.796 5.891 20.723 1.00 46.59 86 HIS A C 1
ATOM 660 O O . HIS A 1 86 ? 4.914 5.703 19.892 1.00 46.59 86 HIS A O 1
ATOM 666 N N . SER A 1 87 ? 6.968 5.262 20.713 1.00 53.38 87 SER A N 1
ATOM 667 C CA . SER A 1 87 ? 7.331 4.071 19.949 1.00 53.38 87 SER A CA 1
ATOM 668 C C . SER A 1 87 ? 6.534 2.822 20.351 1.00 53.38 87 SER A C 1
ATOM 670 O O . SER A 1 87 ? 6.686 1.791 19.700 1.00 53.38 87 SER A O 1
ATOM 672 N N . ASP A 1 88 ? 5.682 2.927 21.378 1.00 61.75 88 ASP A N 1
ATOM 673 C CA . ASP A 1 88 ? 5.059 1.808 22.092 1.00 61.75 88 ASP A CA 1
ATOM 674 C C . ASP A 1 88 ? 3.527 1.779 21.917 1.00 61.75 88 ASP A C 1
ATOM 676 O O . ASP A 1 88 ? 2.800 1.356 22.812 1.00 61.75 88 ASP A O 1
ATOM 680 N N . ASP A 1 89 ? 3.003 2.261 20.783 1.00 76.44 89 ASP A N 1
ATOM 681 C CA . ASP A 1 89 ? 1.582 2.068 20.466 1.00 76.44 89 ASP A CA 1
ATOM 682 C C . ASP A 1 89 ? 1.339 0.571 20.176 1.00 76.44 89 ASP A C 1
ATOM 684 O O . ASP A 1 89 ? 1.905 0.052 19.203 1.00 76.44 89 ASP A O 1
ATOM 688 N N . PRO A 1 90 ? 0.516 -0.139 20.976 1.00 83.50 90 PRO A N 1
ATOM 689 C CA . PRO A 1 90 ? 0.233 -1.562 20.772 1.00 83.50 90 PRO A CA 1
ATOM 690 C C . PRO A 1 90 ? -0.296 -1.852 19.363 1.00 83.50 90 PRO A C 1
ATOM 692 O O . PRO A 1 90 ? 0.061 -2.875 18.778 1.00 83.50 90 PRO A O 1
ATOM 695 N N . LEU A 1 91 ? -1.013 -0.899 18.752 1.00 86.88 91 LEU A N 1
ATOM 696 C CA . LEU A 1 91 ? -1.494 -1.013 17.377 1.00 86.88 91 LEU A CA 1
ATOM 697 C C . LEU A 1 91 ? -0.340 -1.153 16.370 1.00 86.88 91 LEU A C 1
ATOM 699 O O . LEU A 1 91 ? -0.438 -1.906 15.405 1.00 86.88 91 LEU A O 1
ATOM 703 N N . LEU A 1 92 ? 0.782 -0.456 16.581 1.00 85.56 92 LEU A N 1
ATOM 704 C CA . LEU A 1 92 ? 1.957 -0.581 15.711 1.00 85.56 92 LEU A CA 1
ATOM 705 C C . LEU A 1 92 ? 2.659 -1.931 15.890 1.00 85.56 92 LEU A C 1
ATOM 707 O O . LEU A 1 92 ? 3.232 -2.445 14.924 1.00 85.56 92 LEU A O 1
ATOM 711 N N . GLY A 1 93 ? 2.617 -2.498 17.099 1.00 86.69 93 GLY A N 1
ATOM 712 C CA . GLY A 1 93 ? 3.073 -3.860 17.379 1.00 86.69 93 GLY A CA 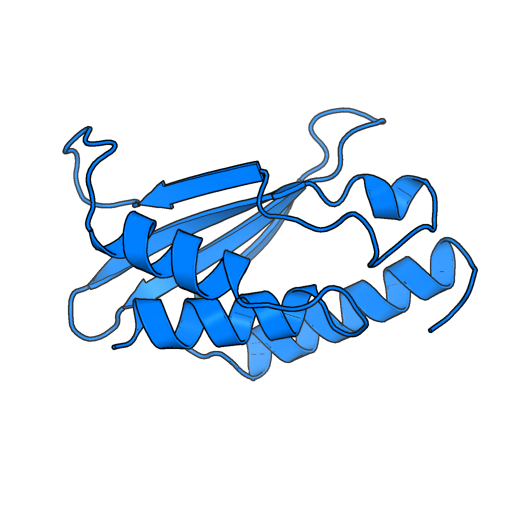1
ATOM 713 C C . GLY A 1 93 ? 2.246 -4.891 16.614 1.00 86.69 93 GLY A C 1
ATOM 714 O O . GLY A 1 93 ? 2.799 -5.666 15.834 1.00 86.69 93 GLY A O 1
ATOM 715 N N . GLU A 1 94 ? 0.921 -4.813 16.736 1.00 90.25 94 GLU A N 1
ATOM 716 C CA . GLU A 1 94 ? -0.020 -5.697 16.039 1.00 90.25 94 GLU A CA 1
ATOM 717 C C . GLU A 1 94 ? 0.121 -5.604 14.518 1.00 90.25 94 GLU A C 1
ATOM 719 O O . GLU A 1 94 ? 0.223 -6.623 13.836 1.00 90.25 94 GLU A O 1
ATOM 724 N N . ILE A 1 95 ? 0.218 -4.387 13.972 1.00 89.38 95 ILE A N 1
ATOM 725 C CA . ILE A 1 95 ? 0.441 -4.180 12.537 1.00 89.38 95 ILE A CA 1
ATOM 726 C C . ILE A 1 95 ? 1.758 -4.829 12.099 1.00 89.38 95 ILE A C 1
ATOM 728 O O . ILE A 1 95 ? 1.816 -5.482 11.054 1.00 89.38 95 ILE A O 1
ATOM 732 N N . ARG A 1 96 ? 2.833 -4.660 12.878 1.00 88.00 96 ARG A N 1
ATOM 733 C CA . ARG A 1 96 ? 4.139 -5.246 12.561 1.00 88.00 96 ARG A CA 1
ATOM 734 C C . ARG A 1 96 ? 4.062 -6.769 12.532 1.00 88.00 96 ARG A C 1
ATOM 736 O O . ARG A 1 96 ? 4.612 -7.377 11.613 1.00 88.00 96 ARG A O 1
ATOM 743 N N . ASP A 1 97 ? 3.391 -7.380 13.497 1.00 88.12 97 ASP A N 1
ATOM 744 C CA . ASP A 1 97 ? 3.279 -8.835 13.586 1.00 88.12 97 ASP A CA 1
ATOM 745 C C . ASP A 1 97 ? 2.360 -9.405 12.501 1.00 88.12 97 ASP A C 1
ATOM 747 O O . ASP A 1 97 ? 2.718 -10.381 11.832 1.00 88.12 97 ASP A O 1
ATOM 751 N N . ALA A 1 98 ? 1.254 -8.722 12.207 1.00 88.25 98 ALA A N 1
ATOM 752 C CA . ALA A 1 98 ? 0.371 -9.070 11.105 1.00 88.25 98 ALA A CA 1
ATOM 753 C C . ALA A 1 98 ? 1.105 -8.993 9.753 1.00 88.25 98 ALA A C 1
ATOM 755 O O . ALA A 1 98 ? 1.004 -9.909 8.932 1.00 88.25 98 ALA A O 1
ATOM 756 N N . VAL A 1 99 ? 1.939 -7.968 9.531 1.00 86.50 99 VAL A N 1
ATOM 757 C CA . VAL A 1 99 ? 2.755 -7.875 8.311 1.00 86.50 99 VAL A CA 1
ATOM 758 C C . VAL A 1 99 ? 3.831 -8.964 8.243 1.00 86.50 99 VAL A C 1
ATOM 760 O O . VAL A 1 99 ? 4.034 -9.531 7.168 1.00 86.50 99 VAL A O 1
ATOM 763 N N . LYS A 1 100 ? 4.502 -9.305 9.352 1.00 84.25 100 LYS A N 1
ATOM 764 C CA . LYS A 1 100 ? 5.492 -10.403 9.376 1.00 84.25 100 LYS A CA 1
ATOM 765 C C . LYS A 1 100 ? 4.882 -11.746 8.968 1.00 84.25 100 LYS A C 1
ATOM 767 O O . LYS A 1 100 ? 5.565 -12.553 8.345 1.00 84.25 100 LYS A O 1
ATOM 772 N N . SER A 1 101 ? 3.605 -11.977 9.280 1.00 82.75 101 SER A N 1
ATOM 773 C CA . SER A 1 101 ? 2.902 -13.210 8.897 1.00 82.75 101 SER A CA 1
ATOM 774 C C . SER A 1 101 ? 2.653 -13.332 7.381 1.00 82.75 101 SER A C 1
ATOM 776 O O . SER A 1 101 ? 2.424 -14.430 6.863 1.00 82.75 101 SER A O 1
ATOM 778 N N . LEU A 1 102 ? 2.726 -12.224 6.628 1.00 82.06 102 LEU A N 1
ATOM 779 C CA . LEU A 1 102 ? 2.479 -12.228 5.189 1.00 82.06 102 LEU A CA 1
ATOM 780 C C . LEU A 1 102 ? 3.654 -12.833 4.420 1.00 82.06 102 LEU A C 1
ATOM 782 O O . LEU A 1 102 ? 4.691 -12.195 4.217 1.00 82.06 102 LEU A O 1
ATOM 786 N N . ARG A 1 103 ? 3.424 -14.016 3.842 1.00 79.00 103 ARG A N 1
ATOM 787 C CA . ARG A 1 103 ? 4.347 -14.647 2.883 1.00 79.00 103 ARG A CA 1
ATOM 788 C C . ARG A 1 103 ? 4.669 -13.721 1.708 1.00 79.00 103 ARG A C 1
ATOM 790 O O . ARG A 1 103 ? 3.761 -13.086 1.152 1.00 79.00 103 ARG A O 1
ATOM 797 N N . ALA A 1 104 ? 5.940 -13.694 1.308 1.00 71.88 104 ALA A N 1
ATOM 798 C CA . ALA A 1 104 ? 6.379 -13.060 0.067 1.00 71.88 104 ALA A CA 1
ATOM 799 C C . ALA A 1 104 ? 5.609 -13.630 -1.138 1.00 71.88 104 ALA A C 1
ATOM 801 O O . ALA A 1 104 ? 5.141 -14.770 -1.107 1.00 71.88 104 ALA A O 1
ATOM 802 N N . GLY A 1 105 ? 5.434 -12.824 -2.184 1.00 75.94 105 GLY A N 1
ATOM 803 C CA . GLY A 1 105 ? 4.742 -13.246 -3.400 1.00 75.94 105 GLY A CA 1
ATOM 804 C C . GLY A 1 105 ? 3.896 -12.149 -4.029 1.00 75.94 105 GLY A C 1
ATOM 805 O O . GLY A 1 105 ? 3.929 -10.995 -3.602 1.00 75.94 105 GLY A O 1
ATOM 806 N N . TYR A 1 106 ? 3.147 -12.537 -5.059 1.00 72.94 106 TYR A N 1
ATOM 807 C CA . TYR A 1 106 ? 2.357 -11.631 -5.883 1.00 72.94 106 TYR A CA 1
ATOM 808 C C . TYR A 1 106 ? 1.296 -10.864 -5.106 1.00 72.94 106 TYR A C 1
ATOM 810 O O . TYR A 1 106 ? 0.818 -11.301 -4.052 1.00 72.94 106 TYR A O 1
ATOM 818 N N . MET A 1 107 ? 0.929 -9.722 -5.684 1.00 82.19 107 MET A N 1
ATOM 819 C CA . MET A 1 107 ? -0.073 -8.819 -5.143 1.00 82.19 107 MET A CA 1
ATOM 820 C C . MET A 1 107 ? 0.291 -8.320 -3.737 1.00 82.19 107 MET A C 1
ATOM 822 O O . MET A 1 107 ? -0.521 -8.350 -2.809 1.00 82.19 107 MET A O 1
ATOM 826 N N . ARG A 1 108 ? 1.566 -7.960 -3.542 1.00 87.25 108 ARG A N 1
ATOM 827 C CA . ARG A 1 108 ? 2.136 -7.686 -2.219 1.00 87.25 108 ARG A CA 1
ATOM 828 C C . ARG A 1 108 ? 1.523 -6.441 -1.586 1.00 87.25 108 ARG A C 1
ATOM 830 O O . ARG A 1 108 ? 1.185 -6.491 -0.406 1.00 87.25 108 ARG A O 1
ATOM 837 N N . ILE A 1 109 ? 1.362 -5.356 -2.341 1.00 90.81 109 ILE A N 1
ATOM 838 C CA . ILE A 1 109 ? 0.868 -4.073 -1.823 1.00 90.81 109 ILE A CA 1
ATOM 839 C C . ILE A 1 109 ? -0.578 -4.210 -1.371 1.00 90.81 109 ILE A C 1
ATOM 841 O O . ILE A 1 109 ? -0.907 -3.827 -0.250 1.00 90.81 109 ILE A O 1
ATOM 845 N N . ILE A 1 110 ? -1.442 -4.806 -2.191 1.00 93.44 110 ILE A N 1
ATOM 846 C CA . ILE A 1 110 ? -2.853 -4.952 -1.818 1.00 93.44 110 ILE A CA 1
ATOM 847 C C . ILE A 1 110 ? -3.047 -5.929 -0.651 1.00 93.44 110 ILE A C 1
ATOM 849 O O . ILE A 1 110 ? -3.889 -5.695 0.214 1.00 93.44 110 ILE A O 1
ATOM 853 N N . ARG A 1 111 ? -2.237 -6.994 -0.567 1.00 92.19 111 ARG A N 1
ATOM 854 C CA . ARG A 1 111 ? -2.254 -7.921 0.578 1.00 92.19 111 ARG A CA 1
ATOM 855 C C . ARG A 1 111 ? -1.772 -7.249 1.861 1.00 92.19 111 ARG A C 1
ATOM 857 O O . ARG A 1 111 ? -2.378 -7.463 2.907 1.00 92.19 111 ARG A O 1
ATOM 864 N N . LEU A 1 112 ? -0.729 -6.417 1.776 1.00 91.25 112 LEU A N 1
ATOM 865 C CA . LEU A 1 112 ? -0.301 -5.558 2.882 1.00 91.25 112 LEU A CA 1
ATOM 866 C C . LEU A 1 112 ? -1.442 -4.634 3.308 1.00 91.25 112 LEU A C 1
ATOM 868 O O . LEU A 1 112 ? -1.769 -4.591 4.489 1.00 91.25 112 LEU A O 1
ATOM 872 N N . CYS A 1 113 ? -2.093 -3.963 2.354 1.00 94.44 113 CYS A N 1
ATOM 873 C CA . CYS A 1 113 ? -3.212 -3.073 2.648 1.00 94.44 113 CYS A CA 1
ATOM 874 C C . CY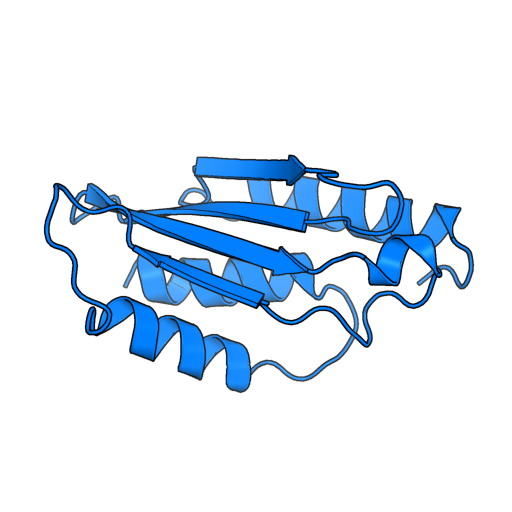S A 1 113 ? -4.363 -3.802 3.343 1.00 94.44 113 CYS A C 1
ATOM 876 O O . CYS A 1 113 ? -4.882 -3.283 4.321 1.00 94.44 113 CYS A O 1
ATOM 878 N N . GLY A 1 114 ? -4.727 -5.008 2.897 1.00 95.00 114 GLY A N 1
ATOM 879 C CA . GLY A 1 114 ? -5.792 -5.789 3.530 1.00 95.00 114 GLY A CA 1
ATOM 880 C C . GLY A 1 114 ? -5.455 -6.225 4.951 1.00 95.00 114 GLY A C 1
ATOM 881 O O . GLY A 1 114 ? -6.284 -6.088 5.844 1.00 95.00 114 GLY A O 1
ATOM 882 N N . CYS A 1 115 ? -4.221 -6.675 5.172 1.00 93.12 115 CYS A N 1
ATOM 883 C CA . CYS A 1 115 ? -3.736 -7.043 6.499 1.00 93.12 115 CYS A CA 1
ATOM 884 C C . CYS A 1 115 ? -3.761 -5.844 7.464 1.00 93.12 115 CYS A C 1
ATOM 886 O O . CYS A 1 115 ? -4.331 -5.921 8.548 1.00 93.12 115 CYS A O 1
ATOM 888 N N . ILE A 1 116 ? -3.223 -4.698 7.038 1.00 93.25 116 ILE A N 1
ATOM 889 C CA . ILE A 1 116 ? -3.210 -3.475 7.851 1.00 93.25 116 ILE A CA 1
ATOM 890 C C . ILE A 1 116 ? -4.630 -2.940 8.065 1.00 93.25 116 ILE A C 1
ATOM 892 O O . ILE A 1 116 ? -4.966 -2.532 9.169 1.00 93.25 116 ILE A O 1
ATOM 896 N N . SER A 1 117 ? -5.472 -2.963 7.030 1.00 95.81 117 SER A N 1
ATOM 897 C CA . SER A 1 117 ? -6.867 -2.525 7.095 1.00 95.81 117 SER A CA 1
ATOM 898 C C . SER A 1 117 ? -7.637 -3.275 8.181 1.00 95.81 117 SER A C 1
ATOM 900 O O . SER A 1 117 ? -8.352 -2.633 8.947 1.00 95.81 117 SER A O 1
ATOM 902 N N . GLN A 1 118 ? -7.443 -4.596 8.281 1.00 95.06 118 GLN A N 1
ATOM 903 C CA . GLN A 1 118 ? -8.055 -5.436 9.312 1.00 95.06 118 GLN A CA 1
ATOM 904 C C . GLN A 1 118 ? -7.591 -5.050 10.715 1.00 95.06 118 GLN A C 1
ATOM 906 O O . GLN A 1 118 ? -8.432 -4.830 11.576 1.00 95.06 118 GLN A O 1
ATOM 911 N N . VAL A 1 119 ? -6.280 -4.914 10.932 1.00 93.94 119 VAL A N 1
ATOM 912 C CA . VAL A 1 119 ? -5.733 -4.550 12.251 1.00 93.94 119 VAL A CA 1
ATOM 913 C C . VAL A 1 119 ? -6.152 -3.138 12.661 1.00 93.94 119 VAL A C 1
ATOM 915 O O . VAL A 1 119 ? -6.537 -2.908 13.798 1.00 93.94 119 VAL A O 1
ATOM 918 N N . VAL A 1 120 ? -6.120 -2.175 11.735 1.00 93.81 120 VAL A N 1
ATOM 919 C CA . VAL A 1 120 ? -6.501 -0.790 12.038 1.00 93.81 120 VAL A CA 1
ATOM 920 C C . VAL A 1 120 ? -7.995 -0.665 12.314 1.00 93.81 120 VAL A C 1
ATOM 922 O O . VAL A 1 120 ? -8.365 0.205 13.090 1.00 93.81 120 VAL A O 1
ATOM 925 N N . GLN A 1 121 ? -8.851 -1.473 11.684 1.00 93.56 121 GLN A N 1
ATOM 926 C CA . GLN A 1 121 ? -10.310 -1.375 11.822 1.00 93.56 121 GLN A CA 1
ATOM 927 C C . GLN A 1 121 ? -10.916 -2.308 12.880 1.00 93.56 121 GLN A C 1
ATOM 929 O O . GLN A 1 121 ? -12.113 -2.168 13.147 1.00 93.56 121 GLN A O 1
ATOM 934 N N . ALA A 1 122 ? -10.126 -3.233 13.436 1.00 86.75 122 ALA A N 1
ATOM 935 C CA . ALA A 1 122 ? -10.505 -4.056 14.584 1.00 86.75 122 ALA A CA 1
ATOM 936 C C . ALA A 1 122 ? -10.942 -3.185 15.776 1.00 86.75 122 ALA A C 1
ATOM 938 O O . ALA A 1 122 ? -11.878 -3.627 16.477 1.00 86.75 122 ALA A O 1
#

Foldseek 3Di:
DDQDLVVLVVLVVVLVVCLPVPQVQFPDWDWDPPDPQWIKIWTWGAAPVPRKIWIWIWTPSVSVVSNPPQPTDTPDIDTPDDDDDDPDDVLSVQLNVLRVPDDDDGSNNNSSSVSNSVSNHD

pLDDT: mean 83.46, std 13.94, range [41.84, 97.44]

Radius of gyration: 14.3 Å; chains: 1; bounding box: 32×29×39 Å